Protein AF-A0A7S4UC77-F1 (afdb_monomer_lite)

Secondary structure (DSSP, 8-state):
-PPS--------S--SEEEE--SHHHHHHHHHHHHTT--EEEE-SSBPPPHHHHHSS-HHHHHTTSBTTTEEEEE---TT--TTSPTT-EEEEE-BTTGGGGTS-----PPPGGGGGGS-HHHHHHHHHHHHHHS-S----HHHHTT--

Foldseek 3Di:
DPDPDDDPPPPPPDWPEEQEALAPVSVVVQVVCVVVVTGYHYHFQAEADDPVCVVPLQLQVVLVVDDPHFWHWDQPDDPVCDVPDDDRDTDIWTRHRRIVCSRDNVDDDDDPPVVCPPPPCVVCVVVVVVVVVPDDPDDDDVVNVVVPD

Organism: NCBI:txid311494

pLDDT: mean 72.6, std 14.85, range [37.72, 97.44]

Radius of gyration: 19.26 Å; chains: 1; bounding box: 52×53×45 Å

Structure (mmCIF, N/CA/C/O backbone):
data_AF-A0A7S4UC77-F1
#
_entry.id   AF-A0A7S4UC77-F1
#
loop_
_atom_site.group_PDB
_atom_site.id
_atom_site.type_symbol
_atom_site.label_atom_id
_atom_site.label_alt_id
_atom_site.label_comp_id
_atom_site.label_asym_id
_atom_site.label_entity_id
_atom_site.label_seq_id
_atom_site.pdbx_PDB_ins_code
_atom_site.Cartn_x
_atom_site.Cartn_y
_atom_site.Cartn_z
_atom_site.occupancy
_atom_site.B_iso_or_equiv
_atom_site.auth_seq_id
_atom_site.auth_comp_id
_atom_site.auth_asym_id
_atom_site.auth_atom_id
_atom_site.pdbx_PDB_model_num
ATOM 1 N N . ALA A 1 1 ? -2.421 -30.399 3.958 1.00 37.72 1 ALA A N 1
ATOM 2 C CA . ALA A 1 1 ? -3.756 -30.316 4.583 1.00 37.72 1 ALA A CA 1
ATOM 3 C C . ALA A 1 1 ? -4.058 -28.854 4.908 1.00 37.72 1 ALA A C 1
ATOM 5 O O . ALA A 1 1 ? -3.137 -28.178 5.365 1.00 37.72 1 ALA A O 1
ATOM 6 N N . PRO A 1 2 ? -5.268 -28.337 4.633 1.00 37.97 2 PRO A N 1
ATOM 7 C CA . PRO A 1 2 ? -5.665 -27.004 5.085 1.00 37.97 2 PRO A CA 1
ATOM 8 C C . PRO A 1 2 ? -5.652 -26.968 6.620 1.00 37.97 2 PRO A C 1
ATOM 10 O O . PRO A 1 2 ? -6.105 -27.910 7.265 1.00 37.97 2 PRO A O 1
ATOM 13 N N . GLN A 1 3 ? -5.063 -25.921 7.198 1.00 40.25 3 GLN A N 1
ATOM 14 C CA . GLN A 1 3 ? -4.935 -25.761 8.650 1.00 40.25 3 GLN A CA 1
ATOM 15 C C . GLN A 1 3 ? -6.333 -25.594 9.281 1.00 40.25 3 GLN A C 1
ATOM 17 O O . GLN A 1 3 ? -7.054 -24.674 8.882 1.00 40.25 3 GLN A O 1
ATOM 22 N N . PRO A 1 4 ? -6.741 -26.439 10.246 1.00 40.84 4 PRO A N 1
ATOM 23 C CA . PRO A 1 4 ? -8.018 -26.289 10.931 1.00 40.84 4 PRO A CA 1
ATOM 24 C C . PRO A 1 4 ? -7.929 -25.151 11.960 1.00 40.84 4 PRO A C 1
ATOM 26 O O . PRO A 1 4 ? -6.996 -25.111 12.757 1.00 40.84 4 PRO A O 1
ATOM 29 N N . GLY A 1 5 ? -8.908 -24.237 11.971 1.00 44.31 5 GLY A N 1
ATOM 30 C CA . GLY A 1 5 ? -9.184 -23.433 13.173 1.00 44.31 5 GLY A CA 1
ATOM 31 C C . GLY A 1 5 ? -9.022 -21.910 13.123 1.00 44.31 5 GLY A C 1
ATOM 32 O O . GLY A 1 5 ? -8.897 -21.306 14.182 1.00 44.31 5 GLY A O 1
ATOM 33 N N . ARG A 1 6 ? -9.091 -21.236 11.968 1.00 51.19 6 ARG A N 1
ATOM 34 C CA . ARG A 1 6 ? -9.536 -19.828 11.987 1.00 51.19 6 ARG A CA 1
ATOM 35 C C . ARG A 1 6 ? -11.021 -19.792 11.669 1.00 51.19 6 ARG A C 1
ATOM 37 O O . ARG A 1 6 ? -11.385 -19.919 10.502 1.00 51.19 6 ARG A O 1
ATOM 44 N N . SER A 1 7 ? -11.869 -19.613 12.687 1.00 46.44 7 SER A N 1
ATOM 45 C CA . SER A 1 7 ? -13.194 -19.063 12.413 1.00 46.44 7 SER A CA 1
ATOM 46 C C . SER A 1 7 ? -12.955 -17.748 11.676 1.00 46.44 7 SER A C 1
ATOM 48 O O . SER A 1 7 ? -12.151 -16.908 12.096 1.00 46.44 7 SER A O 1
ATOM 50 N N . ARG A 1 8 ? -13.546 -17.613 10.490 1.00 57.19 8 ARG A N 1
ATOM 51 C CA . ARG A 1 8 ? -13.601 -16.321 9.819 1.00 57.19 8 ARG A CA 1
ATOM 52 C C . ARG A 1 8 ? -14.438 -15.474 10.768 1.00 57.19 8 ARG A C 1
ATOM 54 O O . ARG A 1 8 ? -15.627 -15.742 10.892 1.00 57.19 8 ARG A O 1
ATOM 61 N N . ALA A 1 9 ? -13.807 -14.578 11.527 1.00 59.22 9 ALA A N 1
ATOM 62 C CA . ALA A 1 9 ? -14.558 -13.597 12.293 1.00 59.22 9 ALA A CA 1
ATOM 63 C C . ALA A 1 9 ? -15.533 -12.956 11.306 1.00 59.22 9 ALA A C 1
ATOM 65 O O . ALA A 1 9 ? -15.113 -12.551 10.216 1.00 59.22 9 ALA A O 1
ATOM 66 N N . GLU A 1 10 ? -16.821 -13.003 11.630 1.00 65.62 10 GLU A N 1
ATOM 67 C CA . GLU A 1 10 ? -17.851 -12.436 10.778 1.00 65.62 10 GLU A CA 1
ATOM 68 C C . GLU A 1 10 ? -17.562 -10.939 10.727 1.00 65.62 10 GLU A C 1
ATOM 70 O O . GLU A 1 10 ? -17.602 -10.246 11.745 1.00 65.62 10 GLU A O 1
ATOM 75 N N . ALA A 1 11 ? -17.085 -10.480 9.571 1.00 67.69 11 ALA A N 1
ATOM 76 C CA . ALA A 1 11 ? -16.801 -9.073 9.390 1.00 67.69 11 ALA A CA 1
ATOM 77 C C . ALA A 1 11 ? -18.125 -8.319 9.580 1.00 67.69 11 ALA A C 1
ATOM 79 O O . ALA A 1 11 ? -19.151 -8.808 9.095 1.00 67.69 11 ALA A O 1
ATOM 80 N N . PRO A 1 12 ? -18.124 -7.166 10.270 1.00 75.50 12 PRO A N 1
ATOM 81 C CA . PRO A 1 12 ? -19.283 -6.287 10.294 1.00 75.50 12 PRO A CA 1
ATOM 82 C C . PRO A 1 12 ? -19.844 -6.117 8.881 1.00 75.50 12 PRO A C 1
ATOM 84 O O . PRO A 1 12 ? -19.081 -5.994 7.920 1.00 75.50 12 PRO A O 1
ATOM 87 N N . ALA A 1 13 ? -21.169 -6.136 8.749 1.00 77.50 13 ALA A N 1
ATOM 88 C CA . ALA A 1 13 ? -21.815 -5.941 7.453 1.00 77.50 13 ALA A CA 1
ATOM 89 C C . ALA A 1 13 ? -21.578 -4.523 6.899 1.00 77.50 13 ALA A C 1
ATOM 91 O O . ALA A 1 13 ? -21.670 -4.315 5.691 1.00 77.50 13 ALA A O 1
ATOM 92 N N . GLU A 1 14 ? -21.250 -3.570 7.777 1.00 91.19 14 GLU A N 1
ATOM 93 C CA . GLU A 1 14 ? -21.123 -2.150 7.469 1.00 91.19 14 GLU A CA 1
ATOM 94 C C . GLU A 1 14 ? -19.846 -1.559 8.078 1.00 91.19 14 GLU A C 1
ATOM 96 O O . GLU A 1 14 ? -19.418 -1.933 9.173 1.00 91.19 14 GLU A O 1
ATOM 101 N N . PHE A 1 15 ? -19.251 -0.624 7.339 1.00 95.44 15 PHE A N 1
ATOM 102 C CA . PHE A 1 15 ? -18.110 0.194 7.739 1.00 95.44 15 PHE A CA 1
ATOM 103 C C . PHE A 1 15 ? -18.320 1.599 7.173 1.00 95.44 15 PHE A C 1
ATOM 105 O O . PHE A 1 15 ? -18.887 1.734 6.088 1.00 95.44 15 PHE A O 1
ATOM 112 N N . ASP A 1 16 ? -17.793 2.621 7.843 1.00 96.75 16 ASP A N 1
ATOM 113 C CA . ASP A 1 16 ? -17.782 3.992 7.316 1.00 96.75 16 ASP A CA 1
ATOM 114 C C . ASP A 1 16 ? -16.966 4.068 6.017 1.00 96.75 16 ASP A C 1
ATOM 116 O O . ASP A 1 16 ? -17.309 4.802 5.091 1.00 96.75 16 ASP A O 1
ATOM 120 N N . TYR A 1 17 ? -15.892 3.270 5.932 1.00 97.31 17 TYR A N 1
ATOM 121 C CA . TYR A 1 17 ? -15.027 3.188 4.758 1.00 97.31 17 TYR A CA 1
ATOM 122 C C . TYR A 1 17 ? -14.653 1.744 4.418 1.00 97.31 17 TYR A C 1
ATOM 124 O O . TYR A 1 17 ? -14.295 0.952 5.291 1.00 97.31 17 TYR A O 1
ATOM 132 N N . LEU A 1 18 ? -14.636 1.427 3.120 1.00 95.94 18 LEU A N 1
ATOM 133 C CA . LEU A 1 18 ? -14.025 0.213 2.579 1.00 95.94 18 LEU A CA 1
ATOM 134 C C . LEU A 1 18 ? -12.786 0.586 1.762 1.00 95.94 18 LEU A C 1
ATOM 136 O O . LEU A 1 18 ? -12.886 1.177 0.689 1.00 95.94 18 LEU A O 1
ATOM 140 N N . VAL A 1 19 ? -11.613 0.201 2.254 1.00 96.19 19 VAL A N 1
ATOM 141 C CA . VAL A 1 19 ? -10.344 0.353 1.541 1.00 96.19 19 VAL A CA 1
ATOM 142 C C . VAL A 1 19 ? -10.038 -0.945 0.798 1.00 96.19 19 VAL A C 1
ATOM 144 O O . VAL A 1 19 ? -9.918 -2.012 1.403 1.00 96.19 19 VAL A O 1
ATOM 147 N N . VAL A 1 20 ? -9.895 -0.853 -0.524 1.00 95.31 20 VAL A N 1
ATOM 148 C CA . VAL A 1 20 ? -9.545 -1.988 -1.387 1.00 95.31 20 VAL A CA 1
ATOM 149 C C . VAL A 1 20 ? -8.068 -1.896 -1.769 1.00 95.31 20 VAL A C 1
ATOM 151 O O . VAL A 1 20 ? -7.648 -0.987 -2.480 1.00 95.31 20 VAL A O 1
ATOM 154 N N . GLY A 1 21 ? -7.285 -2.861 -1.296 1.00 93.19 21 GLY A N 1
ATOM 155 C CA . GLY A 1 21 ? -5.840 -2.965 -1.462 1.00 93.19 21 GLY A CA 1
ATOM 156 C C . GLY A 1 21 ? -5.082 -2.527 -0.210 1.00 93.19 21 GLY A C 1
ATOM 157 O O . GLY A 1 21 ? -4.925 -1.340 0.062 1.00 93.19 21 GLY A O 1
ATOM 158 N N . ALA A 1 22 ? -4.500 -3.483 0.509 1.00 93.50 22 ALA A N 1
ATOM 159 C CA . ALA A 1 22 ? -3.618 -3.266 1.655 1.00 93.50 22 ALA A CA 1
ATOM 160 C C . ALA A 1 22 ? -2.158 -3.035 1.220 1.00 93.50 22 ALA A C 1
ATOM 162 O O . ALA A 1 22 ? -1.218 -3.550 1.825 1.00 93.50 22 ALA A O 1
ATOM 163 N N . GLY A 1 23 ? -1.957 -2.266 0.147 1.00 90.81 23 GLY A N 1
ATOM 164 C CA . GLY A 1 23 ? -0.638 -1.833 -0.322 1.00 90.81 23 GLY A CA 1
ATOM 165 C C . GLY A 1 23 ? -0.075 -0.659 0.485 1.00 90.81 23 GLY A C 1
ATOM 166 O O . GLY A 1 23 ? -0.617 -0.304 1.533 1.00 90.81 23 GLY A O 1
ATOM 167 N N . SER A 1 24 ? 0.987 -0.023 -0.021 1.00 89.38 24 SER A N 1
ATOM 168 C CA . SER A 1 24 ? 1.640 1.119 0.642 1.00 89.38 24 SER A CA 1
ATOM 169 C C . SER A 1 24 ? 0.678 2.271 0.946 1.00 89.38 24 SER A C 1
ATOM 171 O O . SER A 1 24 ? 0.685 2.788 2.056 1.00 89.38 24 SER A O 1
ATOM 173 N N . ALA A 1 25 ? -0.178 2.647 -0.008 1.00 91.38 25 ALA A N 1
ATOM 174 C CA . ALA A 1 25 ? -1.145 3.728 0.187 1.00 91.38 25 ALA A CA 1
ATOM 175 C C . ALA A 1 25 ? -2.341 3.282 1.045 1.00 91.38 25 ALA A C 1
ATOM 177 O O . ALA A 1 25 ? -2.641 3.900 2.064 1.00 91.38 25 ALA A O 1
ATOM 178 N N . GLY A 1 26 ? -2.996 2.178 0.670 1.00 94.75 26 GLY A N 1
ATOM 179 C CA . GLY A 1 26 ? -4.220 1.730 1.339 1.00 94.75 26 GLY A CA 1
ATOM 180 C C . GLY A 1 26 ? -4.017 1.362 2.808 1.00 94.75 26 GLY A C 1
ATOM 181 O O . GLY A 1 26 ? -4.862 1.691 3.635 1.00 94.75 26 GLY A O 1
ATOM 182 N N . SER A 1 27 ? -2.865 0.784 3.171 1.00 93.19 27 SER A N 1
ATOM 183 C CA . SER A 1 27 ? -2.547 0.502 4.580 1.00 93.19 27 SER A CA 1
ATOM 184 C C . SER A 1 27 ? -2.451 1.781 5.417 1.00 93.19 27 SER A C 1
ATOM 186 O O . SER A 1 27 ? -2.946 1.816 6.541 1.00 93.19 27 SER A O 1
ATOM 188 N N . VAL A 1 28 ? -1.840 2.838 4.871 1.00 92.19 28 VAL A N 1
ATOM 189 C CA . VAL A 1 28 ? -1.703 4.132 5.557 1.00 92.19 28 VAL A CA 1
ATOM 190 C C . VAL A 1 28 ? -3.060 4.820 5.681 1.00 92.19 28 VAL A C 1
ATOM 192 O O . VAL A 1 28 ? -3.413 5.259 6.772 1.00 92.19 28 VAL A O 1
ATOM 195 N N . VAL A 1 29 ? -3.845 4.866 4.602 1.00 94.12 29 VAL A N 1
ATOM 196 C CA . VAL A 1 29 ? -5.189 5.468 4.609 1.00 94.12 29 VAL A CA 1
ATOM 197 C C . VAL A 1 29 ? -6.099 4.764 5.614 1.00 94.12 29 VAL A C 1
ATOM 199 O O . VAL A 1 29 ? -6.692 5.428 6.461 1.00 94.12 29 VAL A O 1
ATOM 202 N N . ALA A 1 30 ? -6.158 3.428 5.581 1.00 96.00 30 ALA A N 1
ATOM 203 C CA . ALA A 1 30 ? -6.973 2.654 6.513 1.00 96.00 30 ALA A CA 1
ATOM 204 C C . ALA A 1 30 ? -6.575 2.914 7.975 1.00 96.00 30 ALA A C 1
ATOM 206 O O . ALA A 1 30 ? -7.441 3.123 8.822 1.00 96.00 30 ALA A O 1
ATOM 207 N N . ALA A 1 31 ? -5.269 2.964 8.264 1.00 94.38 31 ALA A N 1
ATOM 208 C CA . ALA A 1 31 ? -4.771 3.257 9.604 1.00 94.38 31 ALA A CA 1
ATOM 209 C C . ALA A 1 31 ? -5.136 4.674 10.069 1.00 94.38 31 ALA A C 1
ATOM 211 O O . ALA A 1 31 ? -5.575 4.841 11.205 1.00 94.38 31 ALA A O 1
ATOM 212 N N . ARG A 1 32 ? -4.988 5.688 9.207 1.00 93.38 32 ARG A N 1
ATOM 213 C CA . ARG A 1 32 ? -5.311 7.084 9.545 1.00 93.38 32 ARG A CA 1
ATOM 214 C C . ARG A 1 32 ? -6.809 7.289 9.778 1.00 93.38 32 ARG A C 1
ATOM 216 O O . ARG A 1 32 ? -7.174 7.930 10.757 1.00 93.38 32 ARG A O 1
ATOM 223 N N . LEU A 1 33 ? -7.667 6.703 8.940 1.00 96.38 33 LEU A N 1
ATOM 224 C CA . LEU A 1 33 ? -9.124 6.745 9.121 1.00 96.38 33 LEU A CA 1
ATOM 225 C C . LEU A 1 33 ? -9.549 6.066 10.431 1.00 96.38 33 LEU A C 1
ATOM 227 O O . LEU A 1 33 ? -10.324 6.635 11.195 1.00 96.38 33 LEU A O 1
ATOM 231 N N . ALA A 1 34 ? -8.982 4.894 10.732 1.00 96.56 34 ALA A N 1
ATOM 232 C CA . ALA A 1 34 ? -9.254 4.193 11.984 1.00 96.56 34 ALA A CA 1
ATOM 233 C C . ALA A 1 34 ? -8.770 4.980 13.216 1.00 96.56 34 ALA A C 1
ATOM 235 O O . ALA A 1 34 ? -9.472 5.052 14.220 1.00 96.56 34 ALA A O 1
ATOM 236 N N . GLN A 1 35 ? -7.595 5.617 13.142 1.00 95.69 35 GLN A N 1
ATOM 237 C CA . GLN A 1 35 ? -7.079 6.494 14.205 1.00 95.69 35 GLN A CA 1
ATOM 238 C C . GLN A 1 35 ? -7.961 7.726 14.437 1.00 95.69 35 GLN A C 1
ATOM 240 O O . GLN A 1 35 ? -8.047 8.202 15.566 1.00 95.69 35 GLN A O 1
ATOM 245 N N . ALA A 1 36 ? -8.635 8.219 13.396 1.00 96.81 36 ALA A N 1
ATOM 246 C CA . ALA A 1 36 ? -9.625 9.287 13.501 1.00 96.81 36 ALA A CA 1
ATOM 247 C C . ALA A 1 36 ? -10.984 8.810 14.059 1.00 96.81 36 ALA A C 1
ATOM 249 O O . ALA A 1 36 ? -11.896 9.620 14.207 1.00 96.81 36 ALA A O 1
ATOM 250 N N . GLY A 1 37 ? -11.123 7.519 14.385 1.00 96.75 37 GLY A N 1
ATOM 251 C CA . GLY A 1 37 ? -12.312 6.936 15.009 1.00 96.75 37 GLY A CA 1
ATOM 252 C C . GLY A 1 37 ? -13.311 6.300 14.042 1.00 96.75 37 GLY A C 1
ATOM 253 O O . GLY A 1 37 ? -14.356 5.841 14.494 1.00 96.75 37 GLY A O 1
ATOM 254 N N . ALA A 1 38 ? -13.014 6.247 12.740 1.00 97.44 38 ALA A N 1
ATOM 255 C CA . ALA A 1 38 ? -13.892 5.608 11.763 1.00 97.44 38 ALA A CA 1
ATOM 256 C C . ALA A 1 38 ? -13.787 4.074 11.807 1.00 97.44 38 ALA A C 1
ATOM 258 O O . ALA A 1 38 ? -12.718 3.503 12.046 1.00 97.44 38 ALA A O 1
ATOM 259 N N . SER A 1 39 ? -14.887 3.393 11.496 1.00 96.38 39 SER A N 1
ATOM 260 C CA . SER A 1 39 ? -14.892 1.961 11.205 1.00 96.38 39 SER A CA 1
ATOM 261 C C . SER A 1 39 ? -14.418 1.715 9.769 1.00 96.38 39 SER A C 1
ATOM 263 O O . SER A 1 39 ? -14.918 2.311 8.815 1.00 96.38 39 SER A O 1
ATOM 265 N N . VAL A 1 40 ? -13.411 0.852 9.599 1.00 96.75 40 VAL A N 1
ATOM 266 C CA . VAL A 1 40 ? -12.757 0.647 8.298 1.00 96.75 40 VAL A CA 1
ATOM 267 C C . VAL A 1 40 ? -12.666 -0.835 7.959 1.00 96.75 40 VAL A C 1
ATOM 269 O O . VAL A 1 40 ? -12.005 -1.608 8.655 1.00 96.75 40 VAL A O 1
ATOM 272 N N . GLY A 1 41 ? -13.282 -1.219 6.844 1.00 95.06 41 GLY A N 1
ATOM 273 C CA . GLY A 1 41 ? -13.043 -2.496 6.188 1.00 95.06 41 GLY A CA 1
ATOM 274 C C . GLY A 1 41 ? -11.795 -2.403 5.312 1.00 95.06 41 GLY A C 1
ATOM 275 O O . GLY A 1 41 ? -11.679 -1.490 4.497 1.00 95.06 41 GLY A O 1
ATOM 276 N N . LEU A 1 42 ? -10.861 -3.345 5.449 1.00 93.06 42 LEU A N 1
ATOM 277 C CA . LEU A 1 42 ? -9.678 -3.441 4.589 1.00 93.06 42 LEU A CA 1
ATOM 278 C C . LEU A 1 42 ? -9.683 -4.780 3.853 1.00 93.06 42 LEU A C 1
ATOM 280 O O . LEU A 1 42 ? -9.558 -5.839 4.470 1.00 93.06 42 LEU A O 1
ATOM 284 N N . LEU A 1 43 ? -9.815 -4.722 2.531 1.00 92.06 43 LEU A N 1
ATOM 285 C CA . LEU A 1 43 ? -9.861 -5.890 1.659 1.00 92.06 43 LEU A CA 1
ATOM 286 C C . LEU A 1 43 ? -8.599 -5.955 0.802 1.00 92.06 43 LEU A C 1
ATOM 288 O O . LEU A 1 43 ? -8.259 -4.986 0.137 1.00 92.06 43 LEU A O 1
ATOM 292 N N . ASP A 1 44 ? -7.933 -7.106 0.762 1.00 90.56 44 ASP A N 1
ATOM 293 C CA . ASP A 1 44 ? -6.770 -7.330 -0.098 1.00 90.56 44 ASP A CA 1
ATOM 294 C C . ASP A 1 44 ? -6.888 -8.669 -0.837 1.00 90.56 44 ASP A C 1
ATOM 296 O O . ASP A 1 44 ? -7.448 -9.634 -0.314 1.00 90.56 44 ASP A O 1
ATOM 300 N N . ALA A 1 45 ? -6.366 -8.728 -2.065 1.00 87.50 45 ALA A N 1
ATOM 301 C CA . ALA A 1 45 ? -6.373 -9.944 -2.883 1.00 87.50 45 ALA A CA 1
ATOM 302 C C . ALA A 1 45 ? -5.318 -10.975 -2.440 1.00 87.50 45 ALA A C 1
ATOM 304 O O . ALA A 1 45 ? -5.336 -12.126 -2.897 1.00 87.50 45 ALA A O 1
ATOM 305 N N . GLY A 1 46 ? -4.359 -10.542 -1.625 1.00 81.06 46 GLY A N 1
ATOM 306 C CA . GLY A 1 46 ? -3.254 -11.312 -1.098 1.00 81.06 46 GLY A CA 1
ATOM 307 C C . GLY A 1 46 ? -3.482 -11.849 0.305 1.00 81.06 46 GLY A C 1
ATOM 308 O O . GLY A 1 46 ? -4.494 -11.623 0.965 1.00 81.06 46 GLY A O 1
ATOM 309 N N . THR A 1 47 ? -2.494 -12.604 0.767 1.00 75.31 47 THR A N 1
ATOM 310 C CA . THR A 1 47 ? -2.476 -13.153 2.125 1.00 75.31 47 THR A CA 1
ATOM 311 C C . THR A 1 47 ? -1.504 -12.373 3.005 1.00 75.31 47 THR A C 1
ATOM 313 O O . THR A 1 47 ? -0.717 -11.545 2.537 1.00 75.31 47 THR A O 1
ATOM 316 N N . LYS A 1 48 ? -1.539 -12.626 4.316 1.00 71.06 48 LYS A N 1
ATOM 317 C CA . LYS A 1 48 ? -0.498 -12.118 5.210 1.00 71.06 48 LYS A CA 1
ATOM 318 C C . LYS A 1 48 ? 0.849 -12.706 4.780 1.00 71.06 48 LYS A C 1
ATOM 320 O O . LYS A 1 48 ? 0.989 -13.927 4.729 1.00 71.06 48 LYS A O 1
ATOM 325 N N . ALA A 1 49 ? 1.829 -11.845 4.506 1.00 62.34 49 ALA A N 1
ATOM 326 C CA . ALA A 1 49 ? 3.174 -12.294 4.169 1.00 62.34 49 ALA A CA 1
ATOM 327 C C . ALA A 1 49 ? 3.745 -13.177 5.303 1.00 62.34 49 ALA A C 1
ATOM 329 O O . ALA A 1 49 ? 3.593 -12.837 6.484 1.00 62.34 49 ALA A O 1
ATOM 330 N N . PRO A 1 50 ? 4.379 -14.321 4.990 1.00 58.66 50 PRO A N 1
ATOM 331 C CA . PRO A 1 50 ? 4.934 -15.207 5.995 1.00 58.66 50 PRO A CA 1
ATOM 332 C C . PRO A 1 50 ? 6.097 -14.515 6.719 1.00 58.66 50 PRO A C 1
ATOM 334 O O . PRO A 1 50 ? 6.880 -13.806 6.085 1.00 58.66 50 PRO A O 1
ATOM 337 N N . PRO A 1 51 ? 6.288 -14.767 8.027 1.00 58.38 51 PRO A N 1
ATOM 338 C CA . PRO A 1 51 ? 7.358 -14.146 8.814 1.00 58.38 51 PRO A CA 1
ATOM 339 C C . PRO A 1 51 ? 8.772 -14.331 8.237 1.00 58.38 51 PRO A C 1
ATOM 341 O O . PRO A 1 51 ? 9.665 -13.544 8.537 1.00 58.38 51 PRO A O 1
ATOM 344 N N . ALA A 1 52 ? 8.986 -15.367 7.418 1.00 53.53 52 ALA A N 1
ATOM 345 C CA . ALA A 1 52 ? 10.262 -15.659 6.769 1.00 53.53 52 ALA A CA 1
ATOM 346 C C . ALA A 1 52 ? 10.711 -14.568 5.776 1.00 53.53 52 ALA A C 1
ATOM 348 O O . ALA A 1 52 ? 11.911 -14.328 5.658 1.00 53.53 52 ALA A O 1
ATOM 349 N N . LEU A 1 53 ? 9.775 -13.859 5.131 1.00 55.09 53 LEU A N 1
ATOM 350 C CA . LEU A 1 53 ? 10.089 -12.811 4.150 1.00 55.09 53 LEU A CA 1
ATOM 351 C C . LEU A 1 53 ? 10.830 -11.625 4.784 1.00 55.09 53 LEU A C 1
ATOM 353 O O . LEU A 1 53 ? 11.781 -11.116 4.197 1.00 55.09 53 LEU A O 1
ATOM 357 N N . GLY A 1 54 ? 10.469 -11.255 6.017 1.00 53.75 54 GLY A N 1
ATOM 358 C CA . GLY A 1 54 ? 11.154 -10.203 6.777 1.00 53.75 54 GLY A CA 1
ATOM 359 C C . GLY A 1 54 ? 12.497 -10.625 7.388 1.00 53.75 54 GLY A C 1
ATOM 360 O O . GLY A 1 54 ? 13.290 -9.764 7.751 1.00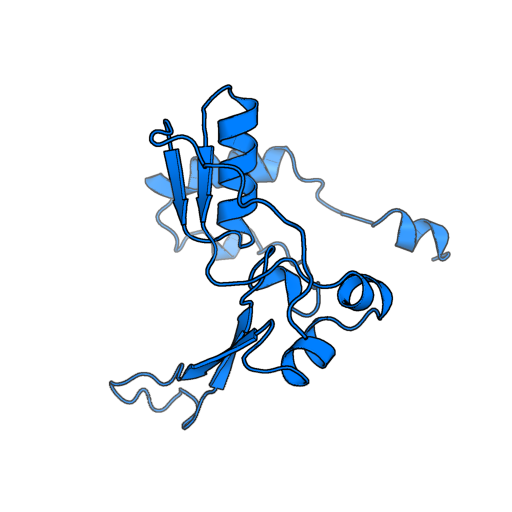 53.75 54 GLY A O 1
ATOM 361 N N . ARG A 1 55 ? 12.779 -11.933 7.507 1.00 50.25 55 ARG A N 1
ATOM 362 C CA . ARG A 1 55 ? 14.027 -12.446 8.113 1.00 50.25 55 ARG A CA 1
ATOM 363 C C . ARG A 1 55 ? 15.178 -12.592 7.125 1.00 50.25 55 ARG A C 1
ATOM 365 O O . ARG A 1 55 ? 16.327 -12.636 7.539 1.00 50.25 55 ARG A O 1
ATOM 372 N N . LEU A 1 56 ? 14.867 -12.714 5.840 1.00 49.84 56 LEU A N 1
ATOM 373 C CA . LEU A 1 56 ? 15.828 -13.113 4.814 1.00 49.84 56 LEU A CA 1
ATOM 374 C C . LEU A 1 56 ? 16.499 -11.928 4.097 1.00 49.84 56 LEU A C 1
ATOM 376 O O . LEU A 1 56 ? 17.299 -12.160 3.200 1.00 49.84 56 LEU A O 1
ATOM 380 N N . GLY A 1 57 ? 16.174 -10.679 4.451 1.00 59.00 57 GLY A N 1
ATOM 381 C CA . GLY A 1 57 ? 16.848 -9.471 3.944 1.00 59.00 57 GLY A CA 1
ATOM 382 C C . GLY A 1 57 ? 16.676 -9.165 2.447 1.00 59.00 57 GLY A C 1
ATOM 383 O O . GLY A 1 57 ? 17.047 -8.085 2.012 1.00 59.00 57 GLY A O 1
ATOM 384 N N . GLU A 1 58 ? 16.090 -10.074 1.656 1.00 63.53 58 GLU A N 1
ATOM 385 C CA . GLU A 1 58 ? 15.939 -9.927 0.199 1.00 63.53 58 GLU A CA 1
ATOM 386 C C . GLU A 1 58 ? 14.483 -10.162 -0.275 1.00 63.53 58 GLU A C 1
ATOM 388 O O . GLU A 1 58 ? 14.202 -11.159 -0.957 1.00 63.53 58 GLU A O 1
ATOM 393 N N . PRO A 1 59 ? 13.513 -9.299 0.088 1.00 62.34 59 PRO A N 1
ATOM 394 C CA . PRO A 1 59 ? 12.101 -9.490 -0.257 1.00 62.34 59 PRO A CA 1
ATOM 395 C C . PRO A 1 59 ? 11.838 -9.535 -1.770 1.00 62.34 59 PRO A C 1
ATOM 397 O O . PRO A 1 59 ? 11.101 -10.407 -2.230 1.00 62.34 59 PRO A O 1
ATOM 400 N N . ALA A 1 60 ? 12.508 -8.704 -2.573 1.00 60.53 60 ALA A N 1
ATOM 401 C CA . ALA A 1 60 ? 12.367 -8.733 -4.032 1.00 60.53 60 ALA A CA 1
ATOM 402 C C . ALA A 1 60 ? 12.855 -10.030 -4.684 1.00 60.53 60 ALA A C 1
ATOM 404 O O . ALA A 1 60 ? 12.229 -10.553 -5.611 1.00 60.53 60 ALA A O 1
ATOM 405 N N . ARG A 1 61 ? 13.963 -10.594 -4.192 1.00 62.97 61 ARG A N 1
ATOM 406 C CA . ARG A 1 61 ? 14.479 -11.871 -4.696 1.00 62.97 61 ARG A CA 1
ATOM 407 C C . ARG A 1 61 ? 13.528 -13.015 -4.359 1.00 62.97 61 ARG A C 1
ATOM 409 O O . ARG A 1 61 ? 13.311 -13.907 -5.177 1.00 62.97 61 ARG A O 1
ATOM 416 N N . GLN A 1 62 ? 12.938 -12.979 -3.168 1.00 63.62 62 GLN A N 1
ATOM 417 C CA . GLN A 1 62 ? 11.959 -13.973 -2.742 1.00 63.62 62 GLN A CA 1
ATOM 418 C C . GLN A 1 62 ? 10.637 -13.838 -3.492 1.00 63.62 62 GLN A C 1
ATOM 420 O O . GLN A 1 62 ? 10.067 -14.852 -3.881 1.00 63.62 62 GLN A O 1
ATOM 425 N N . ALA A 1 63 ? 10.182 -12.619 -3.775 1.00 59.91 63 ALA A N 1
ATOM 426 C CA . ALA A 1 63 ? 8.970 -12.385 -4.551 1.00 59.91 63 ALA A CA 1
ATOM 427 C C . ALA A 1 63 ? 9.041 -13.006 -5.953 1.00 59.91 63 ALA A C 1
ATOM 429 O O . ALA A 1 63 ? 8.052 -13.556 -6.426 1.00 59.91 63 ALA A O 1
ATOM 430 N N . LYS A 1 64 ? 10.219 -12.999 -6.592 1.00 61.06 64 LYS A N 1
ATOM 431 C CA . LYS A 1 64 ? 10.447 -13.681 -7.880 1.00 61.06 64 LYS A CA 1
ATOM 432 C C . LYS A 1 64 ? 10.457 -15.209 -7.771 1.00 61.06 64 LYS A C 1
ATOM 434 O O . LYS A 1 64 ? 10.290 -15.892 -8.775 1.00 61.06 64 LYS A O 1
ATOM 439 N N . ARG A 1 65 ? 10.667 -15.750 -6.568 1.00 59.09 65 ARG A N 1
ATOM 440 C CA . ARG A 1 65 ? 10.760 -17.194 -6.305 1.00 59.09 65 ARG A CA 1
ATOM 441 C C . ARG A 1 65 ? 9.396 -17.847 -6.044 1.00 59.09 65 ARG A C 1
ATOM 443 O O . ARG A 1 65 ? 9.311 -19.067 -6.112 1.00 59.09 65 ARG A O 1
ATOM 450 N N . TRP A 1 66 ? 8.350 -17.057 -5.776 1.00 56.84 66 TRP A N 1
ATOM 451 C CA . TRP A 1 66 ? 7.006 -17.548 -5.430 1.00 56.84 66 TRP A CA 1
ATOM 452 C C . TRP A 1 66 ? 5.867 -16.825 -6.185 1.00 56.84 66 TRP A C 1
ATOM 454 O O . TRP A 1 66 ? 4.971 -16.260 -5.540 1.00 56.84 66 TRP A O 1
ATOM 464 N N . PRO A 1 67 ? 5.871 -16.826 -7.534 1.00 57.94 67 PRO A N 1
ATOM 465 C CA . PRO A 1 67 ? 4.779 -16.244 -8.310 1.00 57.94 67 PRO A CA 1
ATOM 466 C C . PRO A 1 67 ? 3.457 -16.982 -8.054 1.00 57.94 67 PRO A C 1
ATOM 468 O O . PRO A 1 67 ? 3.420 -18.209 -7.987 1.00 57.94 67 PRO A O 1
ATOM 471 N N . GLY A 1 68 ? 2.372 -16.225 -7.882 1.00 55.75 68 GLY A N 1
ATOM 472 C CA . GLY A 1 68 ? 1.020 -16.718 -7.591 1.00 55.75 68 GLY A CA 1
ATOM 473 C C . GLY A 1 68 ? 0.637 -16.715 -6.105 1.00 55.75 68 GLY A C 1
ATOM 474 O O . GLY A 1 68 ? -0.555 -16.687 -5.797 1.00 55.75 68 GLY A O 1
ATOM 475 N N . SER A 1 69 ? 1.617 -16.676 -5.194 1.00 60.59 69 SER A N 1
ATOM 476 C CA . SER A 1 69 ? 1.377 -16.694 -3.739 1.00 60.59 69 SER A CA 1
ATOM 477 C C . SER A 1 69 ? 1.495 -15.311 -3.092 1.00 60.59 69 SER A C 1
ATOM 479 O O . SER A 1 69 ? 0.601 -14.902 -2.357 1.00 60.59 69 SER A O 1
ATOM 481 N N . PHE A 1 70 ? 2.590 -14.592 -3.364 1.00 63.66 70 PHE A N 1
ATOM 482 C CA . PHE A 1 70 ? 2.914 -13.295 -2.731 1.00 63.66 70 PHE A CA 1
ATOM 483 C C . PHE A 1 70 ? 3.191 -12.182 -3.733 1.00 63.66 70 PHE A C 1
ATOM 485 O O . PHE A 1 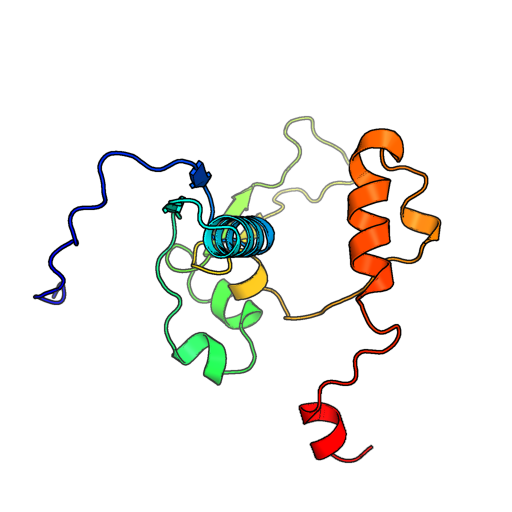70 ? 3.253 -11.004 -3.383 1.00 63.66 70 PHE A O 1
ATOM 492 N N . SER A 1 71 ? 3.360 -12.565 -4.988 1.00 67.88 71 SER A N 1
ATOM 493 C CA . SER A 1 71 ? 3.506 -11.675 -6.115 1.00 67.88 71 SER A CA 1
ATOM 494 C C . SER A 1 71 ? 2.762 -12.271 -7.298 1.00 67.88 71 SER A C 1
ATOM 496 O O . SER A 1 71 ? 2.550 -13.483 -7.379 1.00 67.88 71 SER A O 1
ATOM 498 N N . GLU A 1 72 ? 2.362 -11.420 -8.220 1.00 72.81 72 GLU A N 1
ATOM 499 C CA . GLU A 1 72 ? 1.869 -11.823 -9.524 1.00 72.81 72 GLU A CA 1
ATOM 500 C C . GLU A 1 72 ? 2.691 -11.128 -10.598 1.00 72.81 72 GLU A C 1
ATOM 502 O O . GLU A 1 72 ? 3.184 -10.015 -10.401 1.00 72.81 72 GLU A O 1
ATOM 507 N N . PHE A 1 73 ? 2.872 -11.813 -11.722 1.00 71.19 73 PHE A N 1
ATOM 508 C CA . PHE A 1 73 ? 3.392 -11.167 -12.911 1.00 71.19 73 PHE A CA 1
ATOM 509 C C . PHE A 1 73 ? 2.219 -10.599 -13.694 1.00 71.19 73 PHE A C 1
ATOM 511 O O . PHE A 1 73 ? 1.256 -11.315 -13.973 1.00 71.19 73 PHE A O 1
ATOM 518 N N . ARG A 1 74 ? 2.310 -9.320 -14.040 1.00 70.31 74 ARG A N 1
ATOM 519 C CA . ARG A 1 74 ? 1.372 -8.672 -14.946 1.00 70.31 74 ARG A CA 1
ATOM 520 C C . ARG A 1 74 ? 2.072 -8.252 -16.220 1.00 70.31 74 ARG A C 1
ATOM 522 O O . ARG A 1 74 ? 3.164 -7.685 -16.161 1.00 70.31 74 ARG A O 1
ATOM 529 N N . ASP A 1 75 ? 1.397 -8.486 -17.339 1.00 67.19 75 ASP A N 1
ATOM 530 C CA . ASP A 1 75 ? 1.748 -7.846 -18.596 1.00 67.19 75 ASP A CA 1
ATOM 531 C C . ASP A 1 75 ? 1.606 -6.334 -18.424 1.00 67.19 75 ASP A C 1
ATOM 533 O O . ASP A 1 75 ? 0.526 -5.816 -18.144 1.00 67.19 75 ASP A O 1
ATOM 537 N N . ALA A 1 76 ? 2.728 -5.636 -18.560 1.00 68.56 76 ALA A N 1
ATOM 538 C CA . ALA A 1 76 ? 2.807 -4.180 -18.528 1.00 68.56 76 ALA A CA 1
ATOM 539 C C . ALA A 1 76 ? 3.114 -3.603 -19.917 1.00 68.56 76 ALA A C 1
ATOM 541 O O . ALA A 1 76 ? 3.556 -2.461 -20.041 1.00 68.56 76 ALA A O 1
ATOM 542 N N . CYS A 1 77 ? 2.931 -4.409 -20.967 1.00 66.19 77 CYS A N 1
ATOM 543 C CA . CYS A 1 77 ? 3.082 -3.949 -22.338 1.00 66.19 77 CYS A CA 1
ATOM 544 C C . CYS A 1 77 ? 1.995 -2.918 -22.657 1.00 66.19 77 CYS A C 1
ATOM 546 O O . CYS A 1 77 ? 0.829 -3.126 -22.327 1.00 66.19 77 CYS A O 1
ATOM 548 N N . ASP A 1 78 ? 2.374 -1.832 -23.332 1.00 62.75 78 ASP A N 1
ATOM 549 C CA . ASP A 1 78 ? 1.404 -0.903 -23.907 1.00 62.75 78 ASP A CA 1
ATOM 550 C C . ASP A 1 78 ? 0.640 -1.620 -25.035 1.00 62.75 78 ASP A C 1
ATOM 552 O O . ASP A 1 78 ? 1.264 -1.993 -26.036 1.00 62.75 78 ASP A O 1
ATOM 556 N N . PRO A 1 79 ? -0.687 -1.817 -24.914 1.00 59.84 79 PRO A N 1
ATOM 557 C CA . PRO A 1 79 ? -1.480 -2.451 -25.963 1.00 59.84 79 PRO A CA 1
ATOM 558 C C . PRO A 1 79 ? -1.449 -1.666 -27.285 1.00 59.84 79 PRO A C 1
ATOM 560 O O . PRO A 1 79 ? -1.710 -2.247 -28.335 1.00 59.84 79 PRO A O 1
ATOM 563 N N . ASN A 1 80 ? -1.084 -0.378 -27.253 1.00 66.50 80 ASN A N 1
ATOM 564 C CA . ASN A 1 80 ? -0.987 0.491 -28.426 1.00 66.50 80 ASN A CA 1
ATOM 565 C C . ASN A 1 80 ? 0.412 0.509 -29.069 1.00 66.50 80 ASN A C 1
ATOM 567 O O . ASN A 1 80 ? 0.619 1.199 -30.066 1.00 66.50 80 ASN A O 1
ATOM 571 N N . GLY A 1 81 ? 1.365 -0.274 -28.549 1.00 59.91 81 GLY A N 1
ATOM 572 C CA . GLY A 1 81 ? 2.627 -0.546 -29.233 1.00 59.91 81 GLY A CA 1
ATOM 573 C C . GLY A 1 81 ? 3.658 0.582 -29.189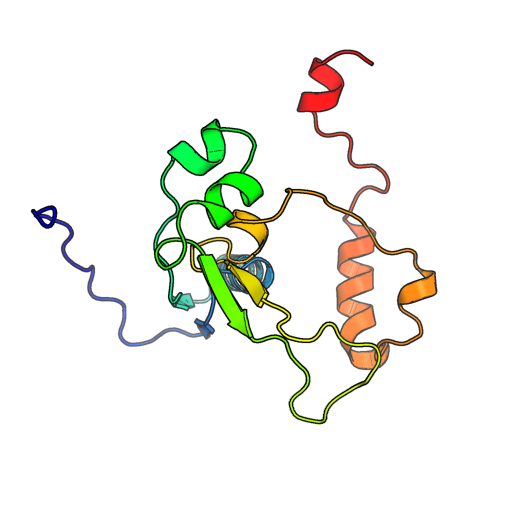 1.00 59.91 81 GLY A C 1
ATOM 574 O O . GLY A 1 81 ? 4.355 0.788 -30.184 1.00 59.91 81 GLY A O 1
ATOM 575 N N . ASN A 1 82 ? 3.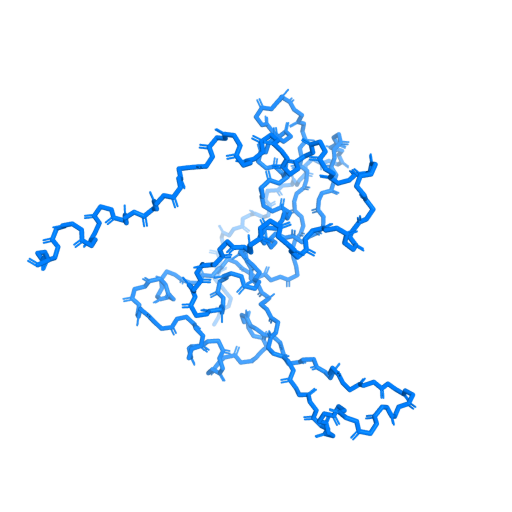808 1.286 -28.060 1.00 67.50 82 ASN A N 1
ATOM 576 C CA . ASN A 1 82 ? 4.918 2.223 -27.873 1.00 67.50 82 ASN A CA 1
ATOM 577 C C . ASN A 1 82 ? 6.280 1.548 -28.194 1.00 67.50 82 ASN A C 1
ATOM 579 O O . ASN A 1 82 ? 6.672 0.599 -27.507 1.00 67.50 82 ASN A O 1
ATOM 583 N N . PRO A 1 83 ? 7.033 2.036 -29.204 1.00 62.84 83 PRO A N 1
ATOM 584 C CA . PRO A 1 83 ? 8.283 1.418 -29.654 1.00 62.84 83 PRO A CA 1
ATOM 585 C C . PRO A 1 83 ? 9.433 1.544 -28.643 1.00 62.84 83 PRO A C 1
ATOM 587 O O . PRO A 1 83 ? 10.442 0.857 -28.789 1.00 62.84 83 PRO A O 1
ATOM 590 N N . TYR A 1 84 ? 9.285 2.398 -27.628 1.00 65.88 84 TYR A N 1
ATOM 591 C CA . TYR A 1 84 ? 10.239 2.577 -26.532 1.00 65.88 84 TYR A CA 1
ATOM 592 C C . TYR A 1 84 ? 9.929 1.696 -25.316 1.00 65.88 84 TYR A C 1
ATOM 594 O O . TYR A 1 84 ? 10.724 1.646 -24.379 1.00 65.88 84 TYR A O 1
ATOM 602 N N . MET A 1 85 ? 8.794 0.992 -25.315 1.00 66.31 85 MET A N 1
ATOM 603 C CA . MET A 1 85 ? 8.467 0.025 -24.272 1.00 66.31 85 MET A CA 1
ATOM 604 C C . MET A 1 85 ? 9.080 -1.335 -24.599 1.00 66.31 85 MET A C 1
ATOM 606 O O . MET A 1 85 ? 9.124 -1.774 -25.751 1.00 66.31 85 MET A O 1
ATOM 610 N N . LEU A 1 86 ? 9.541 -2.036 -23.564 1.00 61.59 86 LEU A N 1
ATOM 611 C CA . LEU A 1 86 ? 10.013 -3.408 -23.710 1.00 61.59 86 LEU A CA 1
ATOM 612 C C . LEU A 1 86 ? 8.864 -4.298 -24.199 1.00 61.59 86 LEU A C 1
ATOM 614 O O . LEU A 1 86 ? 7.793 -4.343 -23.591 1.00 61.59 86 LEU A O 1
ATOM 618 N N . ARG A 1 87 ? 9.101 -5.044 -25.283 1.00 62.09 87 ARG A N 1
ATOM 619 C CA . ARG A 1 87 ? 8.206 -6.131 -25.697 1.00 62.09 87 ARG A CA 1
ATOM 620 C C . ARG A 1 87 ? 8.293 -7.244 -24.649 1.00 62.09 87 ARG A C 1
ATOM 622 O O . ARG A 1 87 ? 9.395 -7.590 -24.231 1.00 62.09 87 ARG A O 1
ATOM 629 N N . ASN A 1 88 ? 7.154 -7.800 -24.240 1.00 63.84 88 ASN A N 1
ATOM 630 C CA . ASN A 1 88 ? 7.050 -8.798 -23.163 1.00 63.84 88 ASN A CA 1
ATOM 631 C C . ASN A 1 88 ? 7.507 -8.269 -21.787 1.00 63.84 88 ASN A C 1
ATOM 633 O O . ASN A 1 88 ? 8.190 -8.964 -21.031 1.00 63.84 88 ASN A O 1
ATOM 637 N N . CYS A 1 89 ? 7.161 -7.019 -21.463 1.00 68.56 89 CYS A N 1
ATOM 638 C CA . CYS A 1 89 ? 7.435 -6.444 -20.152 1.00 68.56 89 CYS A CA 1
ATOM 639 C C . CYS A 1 89 ? 6.540 -7.092 -19.086 1.00 68.56 89 CYS A C 1
ATOM 641 O O . CYS A 1 89 ? 5.335 -6.843 -19.034 1.00 68.56 89 CYS A O 1
ATOM 643 N N . MET A 1 90 ? 7.152 -7.911 -18.233 1.0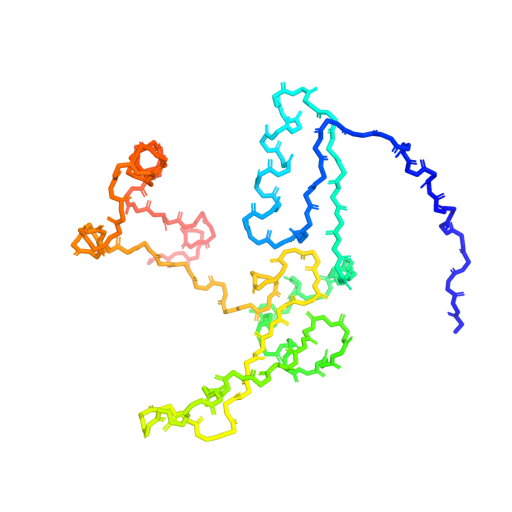0 70.81 90 MET A N 1
ATOM 644 C CA . MET A 1 90 ? 6.501 -8.545 -17.090 1.00 70.81 90 MET A CA 1
ATOM 645 C C . MET A 1 90 ? 6.857 -7.789 -15.814 1.00 70.81 90 MET A C 1
ATOM 647 O O . MET A 1 90 ? 8.018 -7.761 -15.398 1.00 70.81 90 MET A O 1
ATOM 651 N N . MET A 1 91 ? 5.852 -7.199 -15.171 1.00 76.31 91 MET A N 1
ATOM 652 C CA . MET A 1 91 ? 6.012 -6.478 -13.910 1.00 76.31 91 MET A CA 1
ATOM 653 C C . MET A 1 91 ? 5.624 -7.364 -12.732 1.00 76.31 91 MET A C 1
ATOM 655 O O . MET A 1 91 ? 4.585 -8.020 -12.748 1.00 76.31 91 MET A O 1
ATOM 659 N N . VAL A 1 92 ? 6.462 -7.367 -11.694 1.00 77.31 92 VAL A N 1
ATOM 660 C CA . VAL A 1 92 ? 6.155 -8.030 -10.422 1.00 77.31 92 VAL A CA 1
ATOM 661 C C . VAL A 1 92 ? 5.281 -7.094 -9.595 1.00 77.31 92 VAL A C 1
ATOM 663 O O . VAL A 1 92 ? 5.737 -6.033 -9.172 1.00 77.31 92 VAL A O 1
ATOM 666 N N . GLN A 1 93 ? 4.046 -7.500 -9.328 1.00 81.12 93 GLN A N 1
ATOM 667 C CA . GLN A 1 93 ? 3.136 -6.800 -8.430 1.00 81.12 93 GLN A CA 1
ATOM 668 C C . GLN A 1 93 ? 2.987 -7.596 -7.133 1.00 81.12 93 GLN A C 1
ATOM 670 O O . GLN A 1 93 ? 2.807 -8.810 -7.160 1.00 81.12 93 GLN A O 1
ATOM 675 N N . GLY A 1 94 ? 3.085 -6.927 -5.984 1.00 80.88 94 GLY A N 1
ATOM 676 C CA . GLY A 1 94 ? 2.887 -7.582 -4.692 1.00 80.88 94 GLY A CA 1
ATOM 677 C C . GLY A 1 94 ? 1.420 -7.940 -4.471 1.00 80.88 94 GLY A C 1
ATOM 678 O O . GLY A 1 94 ? 0.556 -7.072 -4.566 1.00 80.88 94 GLY A O 1
ATOM 679 N N . ARG A 1 95 ? 1.160 -9.205 -4.139 1.00 84.25 95 ARG A N 1
ATOM 680 C CA . ARG A 1 95 ? -0.158 -9.752 -3.793 1.00 84.25 95 ARG A CA 1
ATOM 681 C C . ARG A 1 95 ? -0.119 -10.277 -2.356 1.00 84.25 95 ARG A C 1
ATOM 683 O O . ARG A 1 95 ? -0.210 -11.475 -2.092 1.00 84.25 95 ARG A O 1
ATOM 690 N N . ALA A 1 96 ? 0.095 -9.361 -1.423 1.00 82.12 96 ALA A N 1
ATOM 691 C CA . ALA A 1 96 ? 0.188 -9.617 0.008 1.00 82.12 96 ALA A CA 1
ATOM 692 C C . ALA A 1 96 ? -0.130 -8.333 0.780 1.00 82.12 96 ALA A C 1
ATOM 694 O O . ALA A 1 96 ? -0.036 -7.243 0.217 1.00 82.12 96 ALA A O 1
ATOM 695 N N . LEU A 1 97 ? -0.402 -8.441 2.085 1.00 85.62 97 LEU A N 1
ATOM 696 C CA . LEU A 1 97 ? -0.415 -7.258 2.956 1.00 85.62 97 LEU A CA 1
ATOM 697 C C . LEU A 1 97 ? 0.930 -6.514 2.845 1.00 85.62 97 LEU A C 1
ATOM 699 O O . LEU A 1 97 ? 1.990 -7.127 2.976 1.00 85.62 97 LEU A O 1
ATOM 703 N N . GLY A 1 98 ? 0.876 -5.206 2.595 1.00 84.38 98 GLY A N 1
ATOM 704 C CA . GLY A 1 98 ? 2.015 -4.361 2.222 1.00 84.38 98 GLY A CA 1
ATOM 705 C C . GLY A 1 98 ? 2.186 -4.170 0.706 1.00 84.38 98 GLY A C 1
ATOM 706 O O . GLY A 1 98 ? 2.927 -3.285 0.279 1.00 84.38 98 GLY A O 1
ATOM 707 N N . GLY A 1 99 ? 1.486 -4.946 -0.127 1.00 87.12 99 GLY A N 1
ATOM 708 C CA . GLY A 1 99 ? 1.484 -4.840 -1.587 1.00 87.12 99 GLY A CA 1
ATOM 709 C C . GLY A 1 99 ? 2.891 -4.814 -2.183 1.00 87.12 99 GLY A C 1
ATOM 710 O O . GLY A 1 99 ? 3.745 -5.629 -1.835 1.00 87.12 99 GLY A O 1
ATOM 711 N N . GLY A 1 100 ? 3.152 -3.847 -3.067 1.00 82.75 100 GLY A N 1
ATOM 712 C CA . GLY A 1 100 ? 4.468 -3.648 -3.680 1.00 82.75 100 GLY A CA 1
ATOM 713 C C . GLY A 1 100 ? 5.609 -3.462 -2.672 1.00 82.75 100 GLY A C 1
ATOM 714 O O . GLY A 1 100 ? 6.704 -3.959 -2.913 1.00 82.75 100 GLY A O 1
ATOM 715 N N . ALA A 1 101 ? 5.369 -2.831 -1.516 1.00 81.56 101 ALA A N 1
ATOM 716 C CA . ALA A 1 101 ? 6.403 -2.653 -0.491 1.00 81.56 101 ALA A CA 1
ATOM 717 C C . ALA A 1 101 ? 6.824 -3.970 0.180 1.00 81.56 101 ALA A C 1
ATOM 719 O O . ALA A 1 101 ? 7.942 -4.074 0.674 1.00 81.56 101 ALA A O 1
ATOM 720 N N . ALA A 1 102 ? 5.972 -5.000 0.162 1.00 79.06 102 ALA A N 1
ATOM 721 C CA . ALA A 1 102 ? 6.328 -6.324 0.670 1.00 79.06 102 ALA A CA 1
ATOM 722 C C . ALA A 1 102 ? 7.273 -7.097 -0.271 1.00 79.06 102 ALA A C 1
ATOM 724 O O . ALA A 1 102 ? 7.863 -8.098 0.136 1.00 79.06 102 ALA A O 1
ATOM 725 N N . VAL A 1 103 ? 7.402 -6.656 -1.527 1.00 77.25 103 VAL A N 1
ATOM 726 C CA . VAL A 1 103 ? 8.126 -7.366 -2.595 1.00 77.25 103 VAL A CA 1
ATOM 727 C C . VAL A 1 103 ? 9.138 -6.493 -3.338 1.00 77.25 103 VAL A C 1
ATOM 729 O O . VAL A 1 103 ? 9.757 -6.959 -4.290 1.00 77.25 103 VAL A O 1
ATOM 732 N N . ASN A 1 104 ? 9.307 -5.228 -2.955 1.00 77.94 104 ASN A N 1
ATOM 733 C CA . ASN A 1 104 ? 10.287 -4.340 -3.574 1.00 77.94 104 ASN A CA 1
ATOM 734 C C . ASN A 1 104 ? 11.671 -4.503 -2.921 1.00 77.94 104 ASN A C 1
ATOM 736 O O . ASN A 1 104 ? 11.873 -5.309 -2.014 1.00 77.94 104 ASN A O 1
ATOM 740 N N . ASN A 1 105 ? 12.650 -3.733 -3.397 1.00 78.44 105 ASN A N 1
ATOM 741 C CA . ASN A 1 105 ? 14.014 -3.741 -2.858 1.00 78.44 105 ASN A CA 1
ATOM 742 C C . ASN A 1 105 ? 14.163 -2.948 -1.548 1.00 78.44 105 ASN A C 1
ATOM 744 O O . ASN A 1 105 ? 15.284 -2.697 -1.125 1.00 78.44 105 ASN A O 1
ATOM 748 N N . GLN A 1 106 ? 13.062 -2.495 -0.939 1.00 77.88 106 GLN A N 1
ATOM 749 C CA . GLN A 1 106 ? 13.059 -1.647 0.260 1.00 77.88 106 GLN A CA 1
ATOM 750 C C . GLN A 1 106 ? 13.875 -0.350 0.115 1.00 77.88 106 GLN A C 1
ATOM 752 O O . GLN A 1 106 ? 14.236 0.281 1.104 1.00 77.88 106 GLN A O 1
ATOM 757 N N . ILE A 1 107 ? 14.138 0.065 -1.126 1.00 79.19 107 ILE A N 1
ATOM 758 C CA . ILE A 1 107 ? 14.771 1.341 -1.437 1.00 79.19 107 ILE A CA 1
ATOM 759 C C . ILE A 1 107 ? 13.719 2.426 -1.245 1.00 79.19 107 ILE A C 1
ATOM 761 O O . ILE A 1 107 ? 12.656 2.390 -1.868 1.00 79.19 107 ILE A O 1
ATOM 765 N N . TYR A 1 108 ? 14.035 3.386 -0.385 1.00 80.50 108 TYR A N 1
ATOM 766 C CA . TYR A 1 108 ? 13.272 4.611 -0.227 1.00 80.50 108 TYR A CA 1
ATOM 767 C C . TYR A 1 108 ? 14.042 5.762 -0.870 1.00 80.50 108 TYR A C 1
ATOM 769 O O . TYR A 1 108 ? 15.239 5.934 -0.638 1.00 80.50 108 TYR A O 1
ATOM 777 N N . THR A 1 109 ? 13.359 6.560 -1.683 1.00 80.31 109 THR A N 1
ATOM 778 C CA . THR A 1 109 ? 13.922 7.763 -2.297 1.00 80.31 109 THR A CA 1
ATOM 779 C C . THR A 1 109 ? 12.868 8.858 -2.244 1.00 80.31 109 THR A C 1
ATOM 781 O O . THR A 1 109 ? 11.727 8.637 -2.645 1.00 80.31 109 THR A O 1
ATOM 784 N N . ARG A 1 110 ? 13.252 10.033 -1.736 1.00 77.69 110 ARG A N 1
ATOM 785 C CA . ARG A 1 110 ? 12.435 11.250 -1.794 1.00 77.69 110 ARG A CA 1
ATOM 786 C C . ARG A 1 110 ? 12.725 11.929 -3.130 1.00 77.69 110 ARG A C 1
ATOM 788 O O . ARG A 1 110 ? 13.895 12.129 -3.455 1.00 77.69 110 ARG A O 1
ATOM 795 N N . LEU A 1 111 ? 11.690 12.239 -3.908 1.00 75.44 111 LEU A N 1
ATOM 796 C CA . LEU A 1 111 ? 11.875 12.963 -5.167 1.00 75.44 111 LEU A CA 1
ATOM 797 C C . LEU A 1 111 ? 12.323 14.410 -4.882 1.00 75.44 111 LEU A C 1
ATOM 799 O O . LEU A 1 111 ? 11.878 14.998 -3.891 1.00 75.44 111 LEU A O 1
ATOM 803 N N . PRO A 1 112 ? 13.195 15.001 -5.717 1.00 75.56 112 PRO A N 1
ATOM 804 C CA . PRO A 1 112 ? 13.504 16.424 -5.660 1.00 75.56 112 PRO A CA 1
ATOM 805 C C . PRO A 1 112 ? 12.253 17.284 -5.850 1.00 75.56 112 PRO A C 1
ATOM 807 O O . PRO A 1 112 ? 11.374 16.960 -6.645 1.00 75.56 112 PRO A O 1
ATOM 810 N N . THR A 1 113 ? 12.212 18.452 -5.205 1.00 72.06 113 THR A N 1
ATOM 811 C CA . THR A 1 113 ? 11.116 19.427 -5.366 1.00 72.06 113 THR A CA 1
ATOM 812 C C . THR A 1 113 ? 10.867 19.830 -6.826 1.00 72.06 113 THR A C 1
ATOM 814 O O . THR A 1 113 ? 9.752 20.213 -7.172 1.00 72.06 113 THR A O 1
ATOM 817 N N . GLY A 1 114 ? 11.883 19.718 -7.689 1.00 76.62 114 GLY A N 1
ATOM 818 C CA . GLY A 1 114 ? 11.799 19.986 -9.126 1.00 76.62 114 GLY A CA 1
ATOM 819 C C . GLY A 1 114 ? 10.951 19.000 -9.940 1.00 76.62 114 GLY A C 1
ATOM 820 O O . GLY A 1 114 ? 10.591 19.346 -11.061 1.00 76.62 114 GLY A O 1
ATOM 821 N N . ASP A 1 115 ? 10.585 17.837 -9.391 1.00 76.75 115 ASP A N 1
ATOM 822 C CA . ASP A 1 115 ? 9.777 16.824 -10.097 1.00 76.75 115 ASP A CA 1
ATOM 823 C C . ASP A 1 115 ? 8.261 17.055 -9.942 1.00 76.75 115 ASP A C 1
ATOM 825 O O . ASP A 1 115 ? 7.458 16.606 -10.759 1.00 76.75 115 ASP A O 1
ATOM 829 N N . PHE A 1 116 ? 7.856 17.809 -8.918 1.00 71.50 116 PHE A N 1
ATOM 830 C CA . PHE A 1 116 ? 6.455 18.090 -8.582 1.00 71.50 116 PHE A CA 1
ATOM 831 C C . PHE A 1 116 ? 5.740 19.193 -9.395 1.00 71.50 116 PHE A C 1
ATOM 833 O O . PHE A 1 116 ? 4.510 19.183 -9.398 1.00 71.50 116 PHE A O 1
ATOM 840 N N . PRO A 1 117 ? 6.400 20.148 -10.096 1.00 68.69 117 PRO A N 1
ATOM 841 C CA . PRO A 1 117 ? 5.727 21.154 -10.927 1.00 68.69 117 PRO A CA 1
ATOM 842 C C . PRO A 1 117 ? 4.778 20.600 -11.991 1.00 68.69 117 PRO A C 1
ATOM 844 O O . PRO A 1 117 ? 3.909 21.335 -12.447 1.00 68.69 117 PRO A O 1
ATOM 847 N N . PHE A 1 118 ? 4.951 19.338 -12.384 1.00 69.94 118 PHE A N 1
ATOM 848 C CA . PHE A 1 118 ? 4.152 18.676 -13.415 1.00 69.94 118 PHE A CA 1
ATOM 849 C C . PHE A 1 118 ? 2.920 17.945 -12.869 1.00 69.94 118 PHE A C 1
ATOM 851 O O . PHE A 1 118 ? 2.133 17.415 -13.649 1.00 69.94 118 PHE A O 1
ATOM 858 N N . TRP A 1 119 ? 2.758 17.871 -11.547 1.00 71.19 119 TRP A N 1
ATOM 859 C CA . TRP A 1 119 ? 1.570 17.301 -10.911 1.00 71.19 119 TRP A CA 1
ATOM 860 C C . TRP A 1 119 ? 0.553 18.423 -10.691 1.00 71.19 119 TRP A C 1
ATOM 862 O O . TRP A 1 119 ? 0.960 19.572 -10.507 1.00 71.19 119 TRP A O 1
ATOM 872 N N . SER A 1 120 ? -0.753 18.123 -10.715 1.00 68.06 120 SER A N 1
ATOM 873 C CA . SER A 1 120 ? -1.778 19.125 -10.390 1.00 68.06 120 SER A CA 1
ATOM 874 C C . SER A 1 120 ? -1.561 19.597 -8.952 1.00 68.06 120 SER A C 1
ATOM 876 O O . SER A 1 120 ? -1.885 18.925 -7.968 1.00 68.06 120 SER A O 1
ATOM 878 N N . LYS A 1 121 ? -0.916 20.757 -8.822 1.00 57.09 121 LYS A N 1
ATOM 879 C CA . LYS A 1 121 ? -0.549 21.310 -7.521 1.00 57.09 121 LYS A CA 1
ATOM 880 C C . LYS A 1 121 ? -1.796 21.609 -6.706 1.00 57.09 121 LYS A C 1
ATO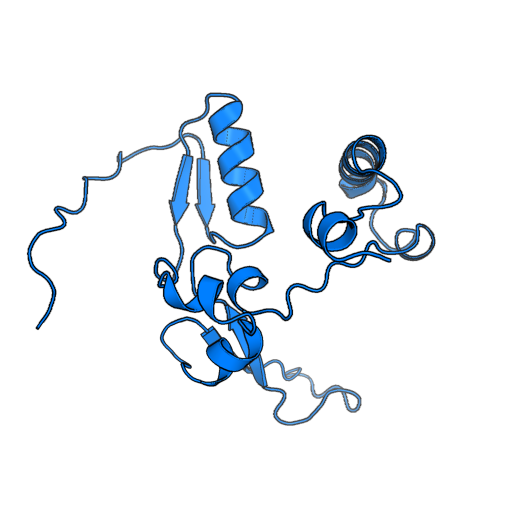M 882 O O . LYS A 1 121 ? -1.779 21.398 -5.502 1.00 57.09 121 LYS A O 1
ATOM 887 N N . GLU A 1 122 ? -2.884 22.028 -7.342 1.00 63.91 122 GLU A N 1
ATOM 888 C CA . GLU A 1 122 ? -4.114 22.372 -6.633 1.00 63.91 122 GLU A CA 1
ATOM 889 C C . GLU A 1 122 ? -4.726 21.184 -5.868 1.00 63.91 122 GLU A C 1
ATOM 891 O O . GLU A 1 122 ? -5.336 21.394 -4.824 1.00 63.91 122 GLU A O 1
ATOM 896 N N . GLU A 1 123 ? -4.529 19.944 -6.329 1.00 67.19 123 GLU A N 1
ATOM 897 C CA . GLU A 1 123 ? -5.139 18.750 -5.723 1.00 67.19 123 GLU A CA 1
ATOM 898 C C . GLU A 1 123 ? -4.181 17.993 -4.792 1.00 67.19 123 GLU A C 1
ATOM 900 O O . GLU A 1 123 ? -4.617 17.393 -3.808 1.00 67.19 123 GLU A O 1
ATOM 905 N N . VAL A 1 124 ? -2.873 18.019 -5.081 1.00 69.75 124 VAL A N 1
ATOM 906 C CA . VAL A 1 124 ? -1.877 17.184 -4.383 1.00 69.75 124 VAL A CA 1
ATOM 907 C C . VAL A 1 124 ? -0.912 18.000 -3.516 1.00 69.75 124 VAL A C 1
ATOM 909 O O . VAL A 1 124 ? -0.376 17.460 -2.546 1.00 69.75 124 VAL A O 1
ATOM 912 N N . ALA A 1 125 ? -0.706 19.297 -3.792 1.00 68.38 125 ALA A N 1
ATOM 913 C CA . ALA A 1 125 ? 0.324 20.080 -3.099 1.00 68.38 125 ALA A CA 1
ATOM 914 C C . ALA A 1 125 ? 0.056 20.210 -1.597 1.00 68.38 125 ALA A C 1
ATOM 916 O O . ALA A 1 125 ? 0.980 20.039 -0.816 1.00 68.38 125 ALA A O 1
ATOM 917 N N . GLY A 1 126 ? -1.196 20.408 -1.170 1.00 73.88 126 GLY A N 1
ATOM 918 C CA . GLY A 1 126 ? -1.509 20.531 0.260 1.00 73.88 126 GLY A CA 1
ATOM 919 C C . GLY A 1 126 ? -1.164 19.272 1.066 1.00 73.88 126 GLY A C 1
ATOM 920 O O . GLY A 1 126 ? -0.613 19.359 2.164 1.00 73.88 126 GLY A O 1
ATOM 921 N N . ALA A 1 127 ? -1.434 18.089 0.506 1.00 73.44 127 ALA A N 1
ATOM 922 C CA . ALA A 1 127 ? -1.073 16.819 1.133 1.00 73.44 127 ALA A CA 1
ATOM 923 C C . ALA A 1 127 ? 0.446 16.583 1.108 1.00 73.44 127 ALA A C 1
ATOM 925 O O . ALA A 1 127 ? 1.014 16.097 2.087 1.00 73.44 127 ALA A O 1
ATOM 926 N N . PHE A 1 128 ? 1.103 16.948 0.005 1.00 74.06 128 PHE A N 1
ATOM 927 C CA . PHE A 1 128 ? 2.553 16.870 -0.129 1.00 74.06 128 PHE A CA 1
ATOM 928 C C . PHE A 1 128 ? 3.264 17.775 0.884 1.00 74.06 128 PHE A C 1
ATOM 930 O O . PHE A 1 128 ? 4.081 17.286 1.657 1.00 74.06 128 PHE A O 1
ATOM 937 N N . ASP A 1 129 ? 2.899 19.054 0.952 1.00 75.38 129 ASP A N 1
ATOM 938 C CA . ASP A 1 129 ? 3.510 20.038 1.847 1.00 75.38 129 ASP A CA 1
ATOM 939 C C . ASP A 1 129 ? 3.370 19.625 3.319 1.00 75.38 129 ASP A C 1
ATOM 941 O O . ASP A 1 129 ? 4.328 19.724 4.088 1.00 75.38 129 ASP A O 1
ATOM 945 N N . SER A 1 130 ? 2.206 19.087 3.707 1.00 77.19 130 SER A N 1
ATOM 946 C CA . SER A 1 130 ? 1.987 18.562 5.059 1.00 77.19 130 SER A CA 1
ATOM 947 C C . SER A 1 130 ? 2.920 17.394 5.392 1.00 77.19 130 SER A C 1
ATOM 949 O O . SER A 1 130 ? 3.436 17.330 6.505 1.00 77.19 130 SER A O 1
ATOM 951 N N . LEU A 1 131 ? 3.149 16.472 4.453 1.00 74.81 131 LEU A N 1
ATOM 952 C CA . LEU A 1 131 ? 4.069 15.348 4.654 1.00 74.81 131 LEU A CA 1
ATOM 953 C C . LEU A 1 131 ? 5.525 15.819 4.686 1.00 74.81 131 LEU A C 1
ATOM 955 O O . LEU A 1 131 ? 6.309 15.386 5.528 1.00 74.81 131 LEU A O 1
ATOM 959 N N . GLU A 1 132 ? 5.893 16.728 3.787 1.00 76.25 132 GLU A N 1
ATOM 960 C CA . GLU A 1 132 ? 7.249 17.256 3.687 1.00 76.25 132 GLU A CA 1
ATOM 961 C C . GLU A 1 132 ? 7.668 18.036 4.939 1.00 76.25 132 GLU A C 1
ATOM 963 O O . GLU A 1 132 ? 8.847 17.989 5.305 1.00 76.25 132 GLU A O 1
ATOM 968 N N . ALA A 1 133 ? 6.717 18.712 5.595 1.00 80.31 133 ALA A N 1
ATOM 969 C CA . ALA A 1 133 ? 6.928 19.440 6.844 1.00 80.31 133 ALA A CA 1
ATOM 970 C C . ALA A 1 133 ? 7.250 18.520 8.036 1.00 80.31 133 ALA A C 1
ATOM 972 O O . ALA A 1 133 ? 8.003 18.918 8.925 1.00 80.31 133 ALA A O 1
ATOM 973 N N . GLU A 1 134 ? 6.711 17.298 8.054 1.00 78.88 134 GLU A N 1
ATOM 974 C CA . GLU A 1 134 ? 6.924 16.328 9.137 1.00 78.88 134 GLU A CA 1
ATOM 975 C C . GLU A 1 134 ? 8.132 15.411 8.891 1.00 78.88 134 GLU A C 1
ATOM 977 O O . GLU A 1 134 ? 8.736 14.899 9.836 1.00 78.88 134 GLU A O 1
ATOM 982 N N . LEU A 1 135 ? 8.501 15.180 7.626 1.00 74.00 135 LEU A N 1
ATOM 983 C CA . LEU A 1 135 ? 9.559 14.240 7.271 1.00 74.00 135 LEU A CA 1
ATOM 984 C C . LEU A 1 135 ? 10.957 14.857 7.437 1.00 74.00 135 LEU A C 1
ATOM 986 O O . LEU A 1 135 ? 11.291 15.821 6.732 1.00 74.00 135 LEU A O 1
ATOM 990 N N . PRO A 1 136 ? 11.845 14.260 8.256 1.00 73.06 136 PRO A N 1
ATOM 991 C CA . PRO A 1 136 ? 13.209 14.751 8.399 1.00 73.06 136 PRO A CA 1
ATOM 992 C C . PRO A 1 136 ? 13.936 14.719 7.047 1.00 73.06 136 PRO A C 1
ATOM 994 O O . PRO A 1 136 ? 13.759 13.808 6.234 1.00 73.06 136 PRO A O 1
ATOM 997 N N . ARG A 1 137 ? 14.763 15.741 6.786 1.00 68.81 137 ARG A N 1
ATOM 998 C CA . ARG A 1 137 ? 15.492 15.880 5.508 1.00 68.81 137 ARG A CA 1
ATOM 999 C C . ARG A 1 137 ? 16.520 14.770 5.283 1.00 68.81 137 ARG A C 1
ATOM 1001 O O . ARG A 1 137 ? 16.847 14.470 4.141 1.00 68.81 137 ARG A O 1
ATOM 1008 N N . VAL A 1 138 ? 17.001 14.163 6.365 1.00 67.25 138 VAL A N 1
ATOM 1009 C CA . VAL A 1 138 ? 17.883 12.998 6.359 1.00 67.25 138 VAL A CA 1
ATOM 1010 C C . VAL A 1 138 ? 17.272 11.960 7.291 1.00 67.25 138 VAL A C 1
ATOM 1012 O O . VAL A 1 138 ? 17.056 12.231 8.469 1.00 67.25 138 VAL A O 1
ATOM 1015 N N . LEU A 1 139 ? 16.983 10.780 6.750 1.00 63.22 139 LEU A N 1
ATOM 1016 C CA . LEU A 1 139 ? 16.614 9.602 7.526 1.00 63.22 139 LEU A CA 1
ATOM 1017 C C . LEU A 1 139 ? 17.845 8.705 7.601 1.00 63.22 139 LEU A C 1
ATOM 1019 O O . LEU A 1 139 ? 18.111 7.945 6.671 1.00 63.22 139 LEU A O 1
ATOM 1023 N N . VAL A 1 140 ? 18.601 8.791 8.693 1.00 60.66 140 VAL A N 1
ATOM 1024 C CA . VAL A 1 140 ? 19.519 7.707 9.047 1.00 60.66 140 VAL A CA 1
ATOM 1025 C C . VAL A 1 140 ? 18.697 6.721 9.857 1.00 60.66 140 VAL A C 1
ATOM 1027 O O . VAL A 1 140 ? 18.098 7.075 10.870 1.00 60.66 140 VAL A O 1
ATOM 1030 N N . SER A 1 141 ? 18.577 5.487 9.373 1.00 59.66 141 SER A N 1
ATOM 1031 C CA . SER A 1 141 ? 17.936 4.457 10.186 1.00 59.66 141 SER A CA 1
ATOM 1032 C C . SER A 1 141 ? 18.816 4.227 11.425 1.00 59.66 141 SER A C 1
ATOM 1034 O O . SER A 1 141 ? 20.022 4.071 11.240 1.00 59.66 141 SER A O 1
ATOM 1036 N N . PRO A 1 142 ? 18.264 4.106 12.645 1.00 61.12 142 PRO A N 1
ATOM 1037 C CA . PRO A 1 142 ? 19.055 3.811 13.849 1.00 61.12 142 PRO A CA 1
ATOM 1038 C C . PRO A 1 142 ? 19.950 2.572 13.685 1.00 61.12 142 PRO A C 1
ATOM 1040 O O . PRO A 1 142 ? 21.080 2.528 14.152 1.00 61.12 142 PRO A O 1
ATOM 1043 N N . LYS A 1 143 ? 19.493 1.600 12.886 1.00 55.75 143 LYS A N 1
ATOM 1044 C CA . LYS A 1 143 ? 20.260 0.411 12.491 1.00 55.75 143 LYS A CA 1
ATOM 1045 C C . LYS A 1 143 ? 21.544 0.706 11.704 1.00 55.75 143 LYS A C 1
ATOM 1047 O O . LYS A 1 143 ? 22.453 -0.109 11.729 1.00 55.75 143 LYS A O 1
ATOM 1052 N N . PHE A 1 144 ? 21.598 1.812 10.960 1.00 56.59 144 PHE A N 1
ATOM 1053 C CA . PHE A 1 144 ? 22.800 2.252 10.244 1.00 56.59 144 PHE A CA 1
ATOM 1054 C C . PHE A 1 144 ? 23.763 2.988 11.179 1.00 56.59 144 PHE A C 1
ATOM 1056 O O . PHE A 1 144 ? 24.969 2.844 11.020 1.00 56.59 144 PHE A O 1
ATOM 1063 N N . GLU A 1 145 ? 23.250 3.713 12.177 1.00 61.59 145 GLU A N 1
ATOM 1064 C CA . GLU A 1 145 ? 24.082 4.335 13.217 1.00 61.59 145 GLU A CA 1
ATOM 1065 C C . GLU A 1 145 ? 24.747 3.273 14.107 1.00 61.59 145 GLU A C 1
ATOM 1067 O O . GLU A 1 145 ? 25.934 3.367 14.408 1.00 61.59 145 GLU A O 1
ATOM 1072 N N . GLU A 1 146 ? 24.017 2.205 14.447 1.00 57.75 146 GLU A N 1
ATOM 1073 C CA . GLU A 1 146 ? 24.532 1.052 15.203 1.00 57.75 146 GLU A CA 1
ATOM 1074 C C . GLU A 1 146 ? 25.613 0.253 14.454 1.00 57.75 146 GLU A C 1
ATOM 1076 O O . GLU A 1 146 ? 26.417 -0.434 15.083 1.00 57.75 146 GLU A O 1
ATOM 1081 N N . MET A 1 147 ? 25.650 0.329 13.120 1.00 52.69 147 MET A N 1
ATOM 1082 C CA . MET A 1 147 ? 26.620 -0.399 12.294 1.00 52.69 147 MET A CA 1
ATOM 1083 C C . MET A 1 147 ? 27.981 0.298 12.164 1.00 52.69 147 MET A C 1
ATOM 1085 O O . MET A 1 147 ? 28.880 -0.300 11.579 1.00 52.69 147 MET A O 1
ATOM 1089 N N . GLY A 1 148 ? 28.145 1.494 12.743 1.00 52.75 148 GLY A N 1
ATOM 1090 C CA . GLY A 1 148 ? 29.395 2.251 12.722 1.00 52.75 148 GLY A CA 1
ATOM 1091 C C . GLY A 1 148 ? 29.720 2.783 11.326 1.00 52.75 148 GLY A C 1
ATOM 1092 O O . GLY A 1 148 ? 30.156 2.036 10.452 1.00 52.75 148 GLY A O 1
ATOM 1093 N N . ALA A 1 149 ? 29.496 4.082 11.125 1.00 48.81 149 ALA A N 1
ATOM 1094 C CA . ALA A 1 149 ? 30.085 4.813 10.004 1.00 48.81 149 ALA A CA 1
ATOM 1095 C C . ALA A 1 149 ? 31.621 4.812 10.085 1.00 48.81 149 ALA A C 1
ATOM 1097 O O . ALA A 1 149 ? 32.149 4.857 11.223 1.00 48.81 149 ALA A O 1
#

Sequence (149 aa):
APQPGRSRAEAPAEFDYLVVGAGSAGSVVAARLAQAGASVGLLDAGTKAPPALGRLGEPARQAKRWPGSFSEFRDACDPNGNPYMLRNCMMVQGRALGGGAAVNNQIYTRLPTGDFPFWSKEEVAGAFDSLEAELPRVLVSPKFEEMGA

InterPro domains:
  IPR000172 Glucose-methanol-choline oxidoreductase, N-terminal [PF00732] (15-126)
  IPR012132 Glucose-methanol-choline oxidoreductase [PTHR11552] (12-123)
  IPR036188 FAD/NAD(P)-binding domain superfamily [G3DSA:3.50.50.60] (9-142)
  IPR036188 FAD/NAD(P)-binding domain superfamily [SSF51905] (12-125)